Protein AF-A0A0P4UU38-F1 (afdb_monomer_lite)

Foldseek 3Di:
DDKDWDPDLPPDDPVVLVVVQVVVQVVCVVVQKHKDWAHQPDPDDDPNHDPRRDPTTMMDMDGNVVLVVVLCCPVPVDCNCVPPDPVRCVVVVSPVPDD

Sequence (99 aa):
MLIVLHPDPSAISFETFNLFIATLNQQLSALGLIAFGGHPDDPFEVNGVRTRHDPFINFTVQPIQKLLDARQRLIHNSDYYSAWNAEALSTVGIEMIAS

Radius of gyration: 14.63 Å; chains: 1; bounding box: 35×25×40 Å

Structure (mmCIF, N/CA/C/O backbone):
data_AF-A0A0P4UU38-F1
#
_entry.id   AF-A0A0P4UU38-F1
#
loop_
_atom_site.group_PDB
_atom_site.id
_atom_site.type_symbol
_atom_site.label_atom_id
_atom_site.label_alt_id
_atom_site.label_comp_id
_atom_site.label_asym_id
_atom_site.label_entity_id
_atom_site.label_seq_id
_atom_site.pdbx_PDB_ins_code
_atom_site.Cartn_x
_atom_site.Cartn_y
_atom_site.Cartn_z
_atom_site.occupancy
_atom_site.B_iso_or_equiv
_atom_site.auth_seq_id
_atom_site.auth_comp_id
_atom_site.auth_asym_id
_atom_site.auth_atom_id
_atom_site.pdbx_PDB_model_num
ATOM 1 N N . MET A 1 1 ? -14.689 -5.147 1.451 1.00 83.94 1 MET A N 1
ATOM 2 C CA . MET A 1 1 ? -13.312 -4.976 0.951 1.00 83.94 1 MET A CA 1
ATOM 3 C C . MET A 1 1 ? -13.359 -5.334 -0.512 1.00 83.94 1 MET A C 1
ATOM 5 O O . MET A 1 1 ? -13.923 -6.375 -0.826 1.00 83.94 1 MET A O 1
ATOM 9 N N . LEU A 1 2 ? -12.854 -4.457 -1.368 1.00 94.56 2 LEU A N 1
ATOM 10 C CA . LEU A 1 2 ? -12.686 -4.722 -2.792 1.00 94.56 2 LEU A CA 1
ATOM 11 C C . LEU A 1 2 ? -11.190 -4.854 -3.061 1.00 94.56 2 LEU A C 1
ATOM 13 O O . LEU A 1 2 ? -10.414 -4.072 -2.517 1.00 94.56 2 LEU A O 1
ATOM 17 N N . ILE A 1 3 ? -10.808 -5.827 -3.878 1.00 93.81 3 ILE A N 1
ATOM 18 C CA . ILE A 1 3 ? -9.438 -6.004 -4.355 1.00 93.81 3 ILE A CA 1
ATOM 19 C C . ILE A 1 3 ? -9.488 -5.938 -5.874 1.00 93.81 3 ILE A C 1
ATOM 21 O O . ILE A 1 3 ? -10.322 -6.603 -6.492 1.00 93.81 3 ILE A O 1
ATOM 25 N N . VAL A 1 4 ? -8.604 -5.140 -6.457 1.00 95.75 4 VAL A N 1
ATOM 26 C CA . VAL A 1 4 ? -8.407 -5.038 -7.899 1.00 95.75 4 VAL A CA 1
ATOM 27 C C . VAL A 1 4 ? -6.958 -5.387 -8.195 1.00 95.75 4 VAL A C 1
ATOM 29 O O . VAL A 1 4 ? -6.046 -4.863 -7.562 1.00 95.75 4 VAL A O 1
ATOM 32 N N . LEU A 1 5 ? -6.763 -6.290 -9.149 1.00 95.56 5 LEU A N 1
ATOM 33 C CA . LEU A 1 5 ? -5.464 -6.778 -9.596 1.00 95.56 5 LEU A CA 1
ATOM 34 C C . LEU A 1 5 ? -5.382 -6.564 -11.100 1.00 95.56 5 LEU A C 1
ATOM 36 O O . LEU A 1 5 ? -6.286 -6.980 -11.829 1.00 95.56 5 LEU A O 1
ATOM 40 N N . HIS A 1 6 ? -4.314 -5.921 -11.559 1.00 95.62 6 HIS A N 1
ATOM 41 C CA . HIS A 1 6 ? -4.043 -5.818 -12.981 1.00 95.62 6 HIS A CA 1
ATOM 42 C C . HIS A 1 6 ? -3.243 -7.049 -13.437 1.00 95.62 6 HIS A C 1
ATOM 44 O O . HIS A 1 6 ? -2.246 -7.388 -12.798 1.00 95.62 6 HIS A O 1
ATOM 50 N N . PRO A 1 7 ? -3.648 -7.740 -14.519 1.00 94.19 7 PRO A N 1
ATOM 51 C CA . PRO A 1 7 ? -2.961 -8.953 -14.966 1.00 94.19 7 PRO A CA 1
ATOM 52 C C . PRO A 1 7 ? -1.579 -8.675 -15.571 1.00 94.19 7 PRO A C 1
ATOM 54 O O . PRO A 1 7 ? -0.727 -9.559 -15.582 1.00 94.19 7 PRO A O 1
ATOM 57 N N . ASP A 1 8 ? -1.360 -7.463 -16.080 1.00 95.75 8 ASP A N 1
ATOM 58 C CA . ASP A 1 8 ? -0.069 -7.010 -16.596 1.00 95.75 8 ASP A CA 1
ATOM 59 C C . ASP A 1 8 ? 0.643 -6.141 -15.539 1.00 95.75 8 ASP A C 1
ATOM 61 O O . ASP A 1 8 ? 0.123 -5.067 -15.210 1.00 95.75 8 ASP A O 1
ATOM 65 N N . PRO A 1 9 ? 1.801 -6.579 -15.004 1.00 92.38 9 PRO A N 1
ATOM 66 C CA . PRO A 1 9 ? 2.553 -5.861 -13.975 1.00 92.38 9 PRO A CA 1
ATOM 67 C C . PRO A 1 9 ? 3.272 -4.606 -14.493 1.00 92.38 9 PRO A C 1
ATOM 69 O O . PRO A 1 9 ? 3.819 -3.865 -13.688 1.00 92.38 9 PRO A O 1
ATOM 72 N N . SER A 1 10 ? 3.278 -4.366 -15.807 1.00 93.94 10 SER A N 1
ATOM 73 C CA . SER A 1 10 ? 3.944 -3.227 -16.457 1.00 93.94 10 SER A CA 1
ATOM 74 C C . SER A 1 10 ? 2.973 -2.197 -17.050 1.00 93.94 10 SER A C 1
ATOM 76 O O . SER A 1 10 ? 3.389 -1.250 -17.716 1.00 93.94 10 SER A O 1
ATOM 78 N N . ALA A 1 11 ? 1.670 -2.367 -16.809 1.00 95.88 11 ALA A N 1
ATOM 79 C CA . ALA A 1 11 ? 0.620 -1.599 -17.478 1.00 95.88 11 ALA A CA 1
ATOM 80 C C . ALA A 1 11 ? 0.597 -0.098 -17.139 1.00 95.88 11 ALA A C 1
ATOM 82 O O . ALA A 1 11 ? 0.032 0.698 -17.890 1.00 95.88 11 ALA A O 1
ATOM 83 N N . ILE A 1 12 ? 1.169 0.298 -16.003 1.00 95.94 12 ILE A N 1
ATOM 84 C CA . ILE A 1 12 ? 1.255 1.686 -15.540 1.00 95.94 12 ILE A CA 1
ATOM 85 C C . ILE A 1 12 ? 2.572 1.861 -14.776 1.00 95.94 12 ILE A C 1
ATOM 87 O O . ILE A 1 12 ? 3.040 0.910 -14.163 1.00 95.94 12 ILE A O 1
ATOM 91 N N . SER A 1 13 ? 3.192 3.046 -14.835 1.00 96.38 13 SER A N 1
ATOM 92 C CA . SER A 1 13 ? 4.409 3.313 -14.051 1.00 96.38 13 SER A CA 1
ATOM 93 C C . SER A 1 13 ? 4.087 3.480 -12.567 1.00 96.38 13 SER A C 1
ATOM 95 O O . SER A 1 13 ? 2.979 3.898 -12.215 1.00 96.38 13 SER A O 1
ATOM 97 N N . PHE A 1 14 ? 5.080 3.263 -11.704 1.00 94.12 14 PHE A N 1
ATOM 98 C CA . PHE A 1 14 ? 4.938 3.465 -10.262 1.00 94.12 14 PHE A CA 1
ATOM 99 C C . PHE A 1 14 ? 4.466 4.884 -9.906 1.00 94.12 14 PHE A C 1
ATOM 101 O O . PHE A 1 14 ? 3.548 5.059 -9.106 1.00 94.12 14 PHE A O 1
ATOM 108 N N . GLU A 1 15 ? 5.040 5.915 -10.530 1.00 95.81 15 GLU A N 1
ATOM 109 C CA . GLU A 1 15 ? 4.690 7.314 -10.258 1.00 95.81 15 GLU A CA 1
ATOM 110 C C . GLU A 1 15 ? 3.245 7.611 -10.663 1.00 95.81 15 GLU A C 1
ATOM 112 O O . GLU A 1 15 ? 2.491 8.233 -9.912 1.00 95.81 15 GLU A O 1
ATOM 117 N N . THR A 1 16 ? 2.839 7.122 -11.836 1.00 97.19 16 THR A N 1
ATOM 118 C CA . THR A 1 16 ? 1.480 7.313 -12.354 1.00 97.19 16 THR A CA 1
ATOM 119 C C . THR A 1 16 ? 0.470 6.544 -11.504 1.00 97.19 16 THR A C 1
ATOM 121 O O . THR A 1 16 ? -0.617 7.046 -11.218 1.00 97.19 16 THR A O 1
ATOM 124 N N . PHE A 1 17 ? 0.836 5.349 -11.041 1.00 96.06 17 PHE A N 1
ATOM 125 C CA . PHE A 1 17 ? 0.017 4.544 -10.149 1.00 96.06 17 PHE A CA 1
ATOM 126 C C . PHE A 1 17 ? -0.178 5.214 -8.781 1.00 96.06 17 PHE A C 1
ATOM 128 O O . PHE A 1 17 ? -1.303 5.285 -8.288 1.00 96.06 17 PHE A O 1
ATOM 135 N N . ASN A 1 18 ? 0.869 5.803 -8.199 1.00 93.94 18 ASN A N 1
ATOM 136 C CA . ASN A 1 18 ? 0.742 6.570 -6.957 1.00 93.94 18 ASN A CA 1
ATOM 137 C C . ASN A 1 18 ? -0.169 7.789 -7.111 1.00 93.94 18 ASN A C 1
ATOM 139 O O . ASN A 1 18 ? -0.993 8.054 -6.232 1.00 93.94 18 ASN A O 1
ATOM 143 N N . LEU A 1 19 ? -0.069 8.508 -8.234 1.00 96.50 19 LEU A N 1
ATOM 144 C CA . LEU A 1 19 ? -0.988 9.605 -8.543 1.00 96.50 19 LEU A CA 1
ATOM 145 C C . LEU A 1 19 ? -2.431 9.103 -8.652 1.00 96.50 19 LEU A C 1
ATOM 147 O O . LEU A 1 19 ? -3.328 9.706 -8.067 1.00 96.50 19 LEU A O 1
ATOM 151 N N . PHE A 1 20 ? -2.652 7.970 -9.325 1.00 96.50 20 PHE A N 1
ATOM 152 C CA . PHE A 1 20 ? -3.965 7.332 -9.404 1.00 96.50 20 PHE A CA 1
ATOM 153 C C . PHE A 1 20 ? -4.536 7.020 -8.012 1.00 96.50 20 PHE A C 1
ATOM 155 O O . PHE A 1 20 ? -5.678 7.386 -7.733 1.00 96.50 20 PHE A O 1
ATOM 162 N N . ILE A 1 21 ? -3.751 6.409 -7.118 1.00 96.12 21 ILE A N 1
ATOM 163 C CA . ILE A 1 21 ? -4.189 6.100 -5.748 1.00 96.12 21 ILE A CA 1
ATOM 164 C C . ILE A 1 21 ? -4.503 7.375 -4.963 1.00 96.12 21 ILE A C 1
ATOM 166 O O . ILE A 1 21 ? -5.531 7.439 -4.286 1.00 96.12 21 ILE A O 1
ATOM 170 N N . ALA A 1 22 ? -3.666 8.409 -5.071 1.00 94.38 22 ALA A N 1
ATOM 171 C CA . ALA A 1 22 ? -3.899 9.686 -4.406 1.00 94.38 22 ALA A CA 1
ATOM 172 C C . ALA A 1 22 ? -5.205 10.347 -4.883 1.00 94.38 22 ALA A C 1
ATOM 174 O O . ALA A 1 22 ? -6.029 10.752 -4.062 1.00 94.38 22 ALA A O 1
ATOM 175 N N . THR A 1 23 ? -5.439 10.400 -6.197 1.00 96.69 23 THR A N 1
ATOM 176 C CA . THR A 1 23 ? -6.677 10.940 -6.776 1.00 96.69 23 THR A CA 1
ATOM 177 C C . THR A 1 23 ? -7.899 10.106 -6.396 1.00 96.69 23 THR A C 1
ATOM 179 O O . THR A 1 23 ? -8.939 10.665 -6.048 1.00 96.69 23 THR A O 1
ATOM 182 N N . LEU A 1 24 ? -7.786 8.776 -6.400 1.00 95.44 24 LEU A N 1
ATOM 183 C CA . LEU A 1 24 ? -8.858 7.885 -5.960 1.00 95.44 24 LEU A CA 1
ATOM 184 C C . LEU A 1 24 ? -9.222 8.149 -4.491 1.00 95.44 24 LEU A C 1
ATOM 186 O O . LEU A 1 24 ? -10.399 8.260 -4.149 1.00 95.44 24 LEU A O 1
ATOM 190 N N . ASN A 1 25 ? -8.224 8.328 -3.625 1.00 96.00 25 ASN A N 1
ATOM 191 C CA . ASN A 1 25 ? -8.441 8.604 -2.207 1.00 96.00 25 ASN A CA 1
ATOM 192 C C . ASN A 1 25 ? -9.117 9.949 -1.931 1.00 96.00 25 ASN A C 1
ATOM 194 O O . ASN A 1 25 ? -9.910 10.034 -0.994 1.00 96.00 25 ASN A O 1
ATOM 198 N N . GLN A 1 26 ? -8.894 10.970 -2.764 1.00 94.69 26 GLN A N 1
ATOM 199 C CA . GLN A 1 26 ? -9.636 12.234 -2.664 1.00 94.69 26 GLN A CA 1
ATOM 200 C C . GLN A 1 26 ? -11.147 12.036 -2.848 1.00 94.69 26 GLN A C 1
ATOM 202 O O . GLN A 1 26 ? -11.937 12.747 -2.234 1.00 94.69 26 GLN A O 1
ATOM 207 N N . GLN A 1 27 ? -11.555 11.064 -3.666 1.00 95.06 27 GLN A N 1
ATOM 208 C CA . GLN A 1 27 ? -12.966 10.748 -3.898 1.00 95.06 27 GLN A CA 1
ATOM 209 C C . GLN A 1 27 ? -13.525 9.807 -2.824 1.00 95.06 27 GLN A C 1
ATOM 211 O O . GLN A 1 27 ? -14.659 9.969 -2.375 1.00 95.06 27 GLN A O 1
ATOM 216 N N . LEU A 1 28 ? -12.731 8.820 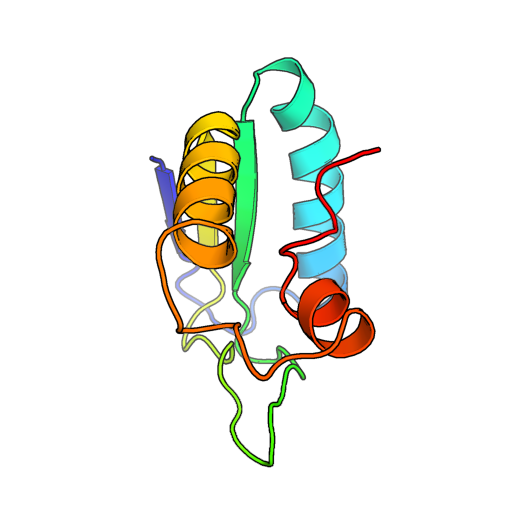-2.402 1.00 94.31 28 LEU A N 1
ATOM 217 C CA . LEU A 1 28 ? -13.149 7.801 -1.437 1.00 94.31 28 LEU A CA 1
ATOM 218 C C . LEU A 1 28 ? -13.280 8.329 -0.004 1.00 94.31 28 LEU A C 1
ATOM 220 O O . LEU A 1 28 ? -14.111 7.816 0.751 1.00 94.31 28 LEU A O 1
ATOM 224 N N . SER A 1 29 ? -12.506 9.349 0.373 1.00 91.25 29 SER A N 1
ATOM 225 C CA . SER A 1 29 ? -12.490 9.891 1.737 1.00 91.25 29 SER A CA 1
ATOM 226 C C . SER A 1 29 ? -13.870 10.377 2.195 1.00 91.25 29 SER A C 1
ATOM 228 O O . SER A 1 29 ? -14.293 10.068 3.309 1.00 91.25 29 SER A O 1
ATOM 230 N N . ALA A 1 30 ? -14.628 11.030 1.307 1.00 92.00 30 ALA A N 1
ATOM 231 C CA . ALA A 1 30 ? -16.003 11.473 1.556 1.00 92.00 30 ALA A CA 1
ATOM 232 C C . ALA A 1 30 ? -16.979 10.318 1.853 1.00 92.00 30 ALA A C 1
ATOM 234 O O . ALA A 1 30 ? -18.036 10.534 2.444 1.00 92.00 30 ALA A O 1
ATOM 235 N N . LEU A 1 31 ? -16.627 9.089 1.468 1.00 95.25 31 LEU A N 1
ATOM 236 C CA . LEU A 1 31 ? -17.407 7.876 1.719 1.00 95.25 31 LEU A CA 1
ATOM 237 C C . LEU A 1 31 ? -16.905 7.096 2.946 1.00 95.25 31 LEU A C 1
ATOM 239 O O . LEU A 1 31 ? -17.392 5.998 3.215 1.00 95.25 31 LEU A O 1
ATOM 243 N N . GLY A 1 32 ? -15.910 7.617 3.674 1.00 93.88 32 GLY A N 1
ATOM 244 C CA . GLY A 1 32 ? -15.243 6.889 4.756 1.00 93.88 32 GLY A CA 1
ATOM 245 C C . GLY A 1 32 ? -14.444 5.678 4.259 1.00 93.88 32 GLY A C 1
ATOM 246 O O . GLY A 1 32 ? -14.244 4.711 5.002 1.00 93.88 32 GLY A O 1
ATOM 247 N N . LEU A 1 33 ? -14.013 5.702 2.997 1.00 94.94 33 LEU A N 1
ATOM 248 C CA . LEU A 1 33 ? -13.232 4.653 2.351 1.00 94.94 33 LEU A CA 1
ATOM 249 C C . LEU A 1 33 ? -11.815 5.147 2.048 1.00 94.94 33 LEU A C 1
ATOM 251 O O . LEU A 1 33 ? -11.559 6.343 1.947 1.00 94.94 33 LEU A O 1
ATOM 255 N N . ILE A 1 34 ? -10.901 4.200 1.878 1.00 94.69 34 ILE A N 1
ATOM 256 C CA . ILE A 1 34 ? -9.515 4.456 1.494 1.00 94.69 34 ILE A CA 1
ATOM 257 C C . ILE A 1 34 ? -8.986 3.296 0.648 1.00 94.69 34 ILE A C 1
ATOM 259 O O . ILE A 1 34 ? -9.364 2.135 0.849 1.00 94.69 34 ILE A O 1
ATOM 263 N N . ALA A 1 35 ? -8.129 3.633 -0.307 1.00 94.81 35 ALA A N 1
ATOM 264 C CA . ALA A 1 35 ? -7.413 2.744 -1.196 1.00 94.81 35 ALA A CA 1
ATOM 265 C C . ALA A 1 35 ? -5.934 2.637 -0.797 1.00 94.81 35 ALA A C 1
ATOM 267 O O . ALA A 1 35 ? -5.277 3.654 -0.561 1.00 94.81 35 ALA A O 1
ATOM 268 N N . PHE A 1 36 ? -5.412 1.410 -0.791 1.00 90.88 36 PHE A N 1
ATOM 269 C CA . PHE A 1 36 ? -3.979 1.112 -0.703 1.00 90.88 36 PHE A CA 1
ATOM 270 C C . PHE A 1 36 ? -3.531 0.490 -2.007 1.00 90.88 36 PHE A C 1
ATOM 272 O O . PHE A 1 36 ? -4.159 -0.468 -2.456 1.00 90.88 36 PHE A O 1
ATOM 279 N N . GLY A 1 37 ? -2.472 1.038 -2.590 1.00 91.56 37 GLY A N 1
ATOM 280 C CA . GLY A 1 37 ? -1.850 0.499 -3.786 1.00 91.56 37 GLY A CA 1
ATOM 281 C C . GLY A 1 37 ? -0.616 -0.331 -3.457 1.00 91.56 37 GLY A C 1
ATOM 282 O O . GLY A 1 37 ? 0.101 -0.021 -2.508 1.00 91.56 37 GLY A O 1
ATOM 283 N N . GLY A 1 38 ? -0.376 -1.344 -4.279 1.00 92.50 38 GLY A N 1
ATOM 284 C CA . GLY A 1 38 ? 0.868 -2.087 -4.367 1.00 92.50 38 GLY A CA 1
ATOM 285 C C . GLY A 1 38 ? 1.335 -2.137 -5.817 1.00 92.50 38 GLY A C 1
ATOM 286 O O . GLY A 1 38 ? 0.524 -2.255 -6.742 1.00 92.50 38 GLY A O 1
ATOM 287 N N . HIS A 1 39 ? 2.640 -1.993 -6.021 1.00 94.75 39 HIS A N 1
ATOM 288 C CA . HIS A 1 39 ? 3.254 -1.924 -7.341 1.00 94.75 39 HIS A CA 1
ATOM 289 C C . HIS A 1 39 ? 4.558 -2.733 -7.347 1.00 94.75 39 HIS A C 1
ATOM 291 O O . HIS A 1 39 ? 5.290 -2.663 -6.358 1.00 94.75 39 HIS A O 1
ATOM 297 N N . PRO A 1 40 ? 4.890 -3.450 -8.438 1.00 93.81 40 PRO A N 1
ATOM 298 C CA . PRO A 1 40 ? 6.163 -4.160 -8.541 1.00 93.81 40 PRO A CA 1
ATOM 299 C C . PRO A 1 40 ? 7.349 -3.225 -8.316 1.00 93.81 40 PRO A C 1
ATOM 301 O O . PRO A 1 40 ? 8.141 -3.419 -7.410 1.00 93.81 40 PRO A O 1
ATOM 304 N N . ASP A 1 41 ? 7.399 -2.106 -9.027 1.00 93.75 41 ASP A N 1
ATOM 305 C CA . ASP A 1 41 ? 8.508 -1.155 -8.901 1.00 93.75 41 ASP A CA 1
ATOM 306 C C . ASP A 1 41 ? 8.476 -0.250 -7.647 1.00 93.75 41 ASP A C 1
ATOM 308 O O . ASP A 1 41 ? 9.131 0.790 -7.644 1.00 93.75 41 ASP A O 1
ATOM 312 N N . ASP A 1 42 ? 7.736 -0.597 -6.582 1.00 90.50 42 ASP A N 1
ATOM 313 C CA . ASP A 1 42 ? 7.774 0.174 -5.328 1.00 90.50 42 ASP A CA 1
ATOM 314 C C . ASP A 1 42 ? 9.209 0.165 -4.742 1.00 90.50 42 ASP A C 1
ATOM 316 O O . ASP A 1 42 ? 9.760 -0.910 -4.457 1.00 90.50 42 ASP A O 1
ATOM 320 N N . PRO A 1 43 ? 9.848 1.341 -4.559 1.00 88.44 43 PRO A N 1
ATOM 321 C CA . PRO A 1 43 ? 11.205 1.438 -4.037 1.00 88.44 43 PRO A CA 1
ATOM 322 C C . PRO A 1 43 ? 11.281 1.253 -2.513 1.00 88.44 43 PRO A C 1
ATOM 324 O O . PRO A 1 43 ? 12.376 1.335 -1.958 1.00 88.44 43 PRO A O 1
ATOM 327 N N . PHE A 1 44 ? 10.158 1.042 -1.815 1.00 83.94 44 PHE A N 1
ATOM 328 C CA . PHE A 1 44 ? 10.126 0.924 -0.361 1.00 83.94 44 PHE A CA 1
ATOM 329 C C . PHE A 1 44 ? 10.960 -0.260 0.140 1.00 83.94 44 PHE A C 1
ATOM 331 O O . PHE A 1 44 ? 10.690 -1.437 -0.132 1.00 83.94 44 PHE A O 1
ATOM 338 N N . GLU A 1 45 ? 11.953 0.070 0.957 1.00 81.12 45 GLU A N 1
ATOM 339 C CA . GLU A 1 45 ? 12.917 -0.868 1.505 1.00 81.12 45 GLU A CA 1
ATOM 340 C C . GLU A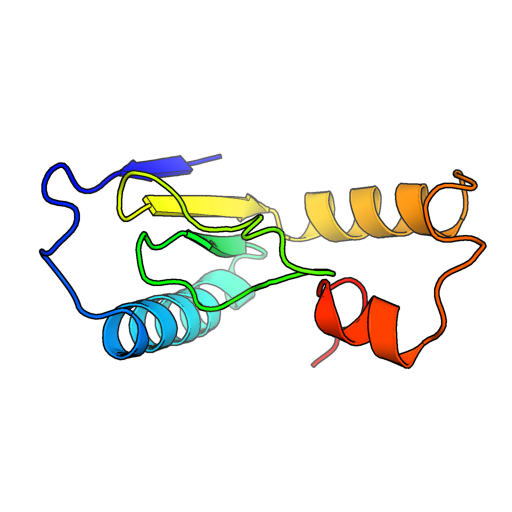 1 45 ? 13.147 -0.577 2.988 1.00 81.12 45 GLU A C 1
ATOM 342 O O . GLU A 1 45 ? 13.268 0.574 3.405 1.00 81.12 45 GLU A O 1
ATOM 347 N N . VAL A 1 46 ? 13.231 -1.639 3.789 1.00 73.12 46 VAL A N 1
ATOM 348 C CA . VAL A 1 46 ? 13.622 -1.568 5.198 1.00 73.12 46 VAL A CA 1
ATOM 349 C C . VAL A 1 46 ? 14.822 -2.483 5.391 1.00 73.12 46 VAL A C 1
ATOM 351 O O . VAL A 1 46 ? 14.704 -3.697 5.241 1.00 73.12 46 VAL A O 1
ATOM 354 N N . ASN A 1 47 ? 15.981 -1.909 5.726 1.00 77.94 47 ASN A N 1
ATOM 355 C CA . ASN A 1 47 ? 17.224 -2.645 5.998 1.00 77.94 47 ASN A CA 1
ATOM 356 C C . ASN A 1 47 ? 17.626 -3.641 4.884 1.00 77.94 47 ASN A C 1
ATOM 358 O O . ASN A 1 47 ? 17.972 -4.784 5.180 1.00 77.94 47 ASN A O 1
ATOM 362 N 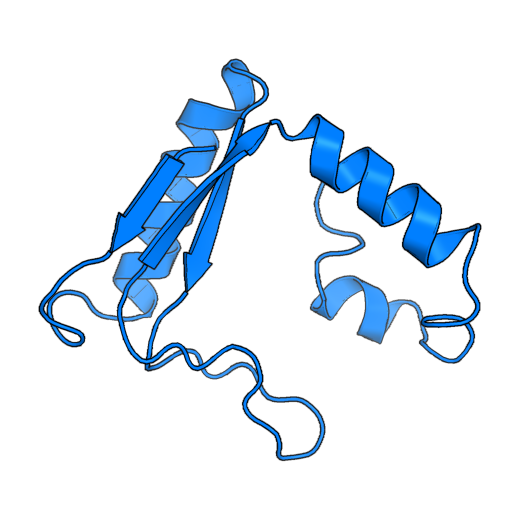N . GLY A 1 48 ? 17.553 -3.249 3.606 1.00 78.62 48 GLY A N 1
ATOM 363 C CA . GLY A 1 48 ? 17.867 -4.144 2.481 1.00 78.62 48 GLY A CA 1
ATOM 364 C C . GLY A 1 48 ? 16.725 -5.073 2.059 1.00 78.62 48 GLY A C 1
ATOM 365 O O . GLY A 1 48 ? 16.874 -5.830 1.100 1.00 78.62 48 GLY A O 1
ATOM 366 N N . VAL A 1 49 ? 15.583 -5.045 2.757 1.00 77.31 49 VAL A N 1
ATOM 367 C CA . VAL A 1 49 ? 14.421 -5.891 2.463 1.00 77.31 49 VAL A CA 1
ATOM 368 C C . VAL A 1 49 ? 13.325 -5.070 1.791 1.00 77.31 49 VAL A C 1
ATOM 370 O O . VAL A 1 49 ? 12.748 -4.159 2.388 1.00 77.31 49 VAL A O 1
ATOM 373 N N . ARG A 1 50 ? 12.992 -5.436 0.550 1.00 79.94 50 ARG A N 1
ATOM 374 C CA . ARG A 1 50 ? 11.891 -4.842 -0.221 1.00 79.94 50 ARG A CA 1
ATOM 375 C C . ARG A 1 50 ? 10.565 -5.466 0.191 1.00 79.94 50 ARG A C 1
ATOM 377 O O . ARG A 1 50 ? 10.214 -6.553 -0.254 1.00 79.94 50 ARG A O 1
ATOM 384 N N . THR A 1 51 ? 9.848 -4.797 1.086 1.00 76.25 51 THR A N 1
ATOM 385 C CA . THR A 1 51 ? 8.660 -5.360 1.757 1.00 76.25 51 THR A CA 1
ATOM 386 C C . THR A 1 51 ? 7.330 -5.035 1.070 1.00 76.25 51 THR A C 1
ATOM 388 O O . THR A 1 51 ? 6.320 -5.629 1.437 1.00 76.25 51 THR A O 1
ATOM 391 N N . ARG A 1 52 ? 7.311 -4.126 0.083 1.00 79.31 52 ARG A N 1
ATOM 392 C CA . ARG A 1 52 ? 6.100 -3.692 -0.655 1.00 79.31 52 ARG A CA 1
ATOM 393 C C . ARG A 1 52 ? 6.161 -3.970 -2.162 1.00 79.31 52 ARG A C 1
ATOM 395 O O . ARG A 1 52 ? 5.405 -3.404 -2.942 1.00 79.31 52 ARG A O 1
ATOM 402 N N . HIS A 1 53 ? 7.079 -4.842 -2.562 1.00 83.38 53 HIS A N 1
ATOM 403 C CA . HIS A 1 53 ? 7.314 -5.201 -3.955 1.00 83.38 53 HIS A CA 1
ATOM 404 C C . HIS A 1 53 ? 6.339 -6.313 -4.366 1.00 83.38 53 HIS A C 1
ATOM 406 O O . HIS A 1 53 ? 6.670 -7.501 -4.325 1.00 83.38 53 HIS A O 1
ATOM 412 N N . ASP A 1 54 ? 5.109 -5.929 -4.698 1.00 84.12 54 ASP A N 1
ATOM 413 C CA . ASP A 1 54 ? 4.069 -6.882 -5.086 1.00 84.12 54 ASP A CA 1
ATOM 414 C C . ASP A 1 54 ? 4.311 -7.438 -6.500 1.00 84.12 54 ASP A C 1
ATOM 416 O O . ASP A 1 54 ? 4.745 -6.709 -7.386 1.00 84.12 54 ASP A O 1
ATOM 420 N N . PRO A 1 55 ? 3.986 -8.713 -6.780 1.00 88.44 55 PRO A N 1
ATOM 421 C CA . PRO A 1 55 ? 4.209 -9.307 -8.103 1.00 88.44 55 PRO A CA 1
ATOM 422 C C . PRO A 1 55 ? 3.305 -8.721 -9.198 1.00 88.44 55 PRO A C 1
ATOM 424 O O . PRO A 1 55 ? 3.575 -8.903 -10.383 1.00 88.44 55 PRO A O 1
ATOM 427 N N . PHE A 1 56 ? 2.225 -8.038 -8.807 1.00 93.69 56 PHE A N 1
ATOM 428 C CA . PHE A 1 56 ? 1.268 -7.400 -9.701 1.00 93.69 56 PHE A CA 1
ATOM 429 C C . PHE A 1 56 ? 0.866 -6.035 -9.161 1.00 93.69 56 PHE A C 1
ATOM 431 O O . PHE A 1 56 ? 0.782 -5.822 -7.948 1.00 93.69 56 PHE A O 1
ATOM 438 N N . ILE A 1 57 ? 0.518 -5.143 -10.084 1.00 95.94 57 ILE A N 1
ATOM 439 C CA . ILE A 1 57 ? -0.122 -3.876 -9.749 1.00 95.94 57 ILE A CA 1
ATOM 440 C C . ILE A 1 57 ? -1.489 -4.190 -9.152 1.00 95.94 57 ILE A C 1
ATOM 442 O O . ILE A 1 57 ? -2.312 -4.883 -9.762 1.00 95.94 57 ILE A O 1
ATOM 446 N N . ASN A 1 58 ? -1.731 -3.697 -7.946 1.00 95.12 58 ASN A N 1
ATOM 447 C CA . ASN A 1 58 ? -2.948 -3.994 -7.219 1.00 95.12 58 ASN A CA 1
ATOM 448 C C . ASN A 1 58 ? -3.390 -2.813 -6.377 1.00 95.12 58 ASN A C 1
ATOM 450 O O . ASN A 1 58 ? -2.573 -2.024 -5.917 1.00 95.12 58 ASN A O 1
ATOM 454 N N . PHE A 1 59 ? -4.690 -2.715 -6.132 1.00 94.94 59 PHE A N 1
ATOM 455 C CA . PHE A 1 59 ? -5.167 -1.869 -5.057 1.00 94.94 59 PHE A CA 1
ATOM 456 C C . PHE A 1 59 ? -6.328 -2.501 -4.314 1.00 94.94 59 PHE A C 1
ATOM 458 O O . PHE A 1 59 ? -7.135 -3.258 -4.860 1.00 94.94 59 PHE A O 1
ATOM 465 N N . THR A 1 60 ? -6.423 -2.155 -3.039 1.00 94.31 60 THR A N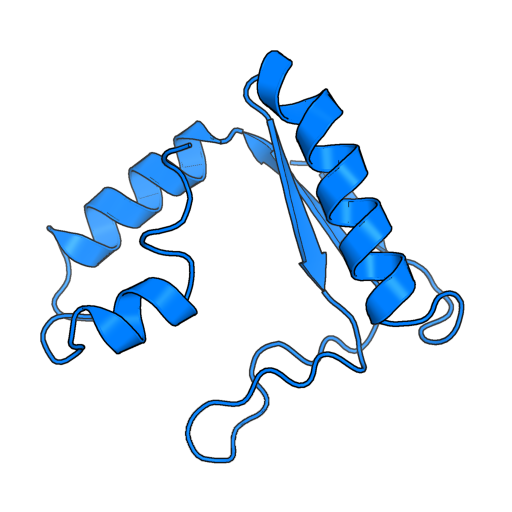 1
ATOM 466 C CA . THR A 1 60 ? -7.493 -2.606 -2.158 1.00 94.31 60 THR A CA 1
ATOM 467 C C . THR A 1 60 ? -8.258 -1.411 -1.629 1.00 94.31 60 THR A C 1
ATOM 469 O O . THR A 1 60 ? -7.651 -0.430 -1.218 1.00 94.31 60 THR A O 1
ATOM 472 N N . VAL A 1 61 ? -9.589 -1.488 -1.631 1.00 94.88 61 VAL A N 1
ATOM 473 C CA . VAL A 1 61 ? -10.467 -0.464 -1.051 1.00 94.88 61 VAL A CA 1
ATOM 474 C C . VAL A 1 61 ? -11.159 -1.020 0.184 1.00 94.88 61 VAL A C 1
ATOM 476 O O . VAL A 1 61 ? -11.787 -2.092 0.155 1.00 94.88 61 VAL A O 1
ATOM 479 N N . GLN A 1 62 ? -11.076 -0.272 1.280 1.00 94.31 62 GLN A N 1
ATOM 480 C CA . GLN A 1 62 ? -11.649 -0.660 2.562 1.00 94.31 62 GLN A CA 1
ATOM 481 C C . GLN A 1 62 ? -12.117 0.540 3.398 1.00 94.31 62 GLN A C 1
ATOM 483 O O . GLN A 1 62 ? -11.698 1.667 3.141 1.00 94.31 62 GLN A O 1
ATOM 488 N N . PRO A 1 63 ? -12.980 0.315 4.409 1.00 94.38 63 PRO A N 1
ATOM 489 C CA . PRO A 1 63 ? -13.360 1.359 5.353 1.00 94.38 63 PRO A CA 1
ATOM 490 C C . PRO A 1 63 ? -12.155 1.890 6.125 1.00 94.38 63 PRO A C 1
ATOM 492 O O . PRO A 1 63 ? -11.396 1.104 6.698 1.00 94.38 63 PRO A O 1
ATOM 495 N N . ILE A 1 64 ? -12.037 3.215 6.206 1.00 89.62 64 ILE A N 1
ATOM 496 C CA . ILE A 1 64 ? -10.939 3.892 6.906 1.00 89.62 64 ILE A CA 1
ATOM 497 C C . ILE A 1 64 ? -10.893 3.527 8.395 1.00 89.62 64 ILE A C 1
ATOM 499 O O . ILE A 1 64 ? -9.819 3.339 8.964 1.00 89.62 64 ILE A O 1
ATOM 503 N N . GLN A 1 65 ? -12.062 3.309 9.007 1.00 87.94 65 GLN A N 1
ATOM 504 C CA . GLN A 1 65 ? -12.177 2.966 10.424 1.00 87.94 65 GLN A CA 1
ATOM 505 C C . GLN A 1 65 ? -11.402 1.694 10.788 1.00 87.94 65 GLN A C 1
ATOM 507 O O . GLN A 1 65 ? -10.776 1.638 11.842 1.00 87.94 65 GLN A O 1
ATOM 512 N N . LYS A 1 66 ? -11.360 0.694 9.896 1.00 84.56 66 LYS A N 1
ATOM 513 C CA . LYS A 1 66 ? -10.623 -0.551 10.160 1.00 84.56 66 LYS A CA 1
ATOM 514 C C . LYS A 1 66 ? -9.125 -0.314 10.351 1.00 84.56 66 LYS A C 1
ATOM 516 O O . LYS A 1 66 ? -8.496 -1.040 11.118 1.00 84.56 66 LYS A O 1
ATOM 521 N N . LEU A 1 67 ? -8.560 0.688 9.678 1.00 79.69 67 LEU A N 1
ATOM 522 C CA . LEU A 1 67 ? -7.150 1.045 9.838 1.00 79.69 67 LEU A CA 1
ATOM 523 C C . LEU A 1 67 ? -6.910 1.813 11.118 1.00 79.69 67 LEU A C 1
ATOM 525 O O . LEU A 1 67 ? -5.924 1.546 11.790 1.00 79.69 67 LEU A O 1
ATOM 529 N N . LEU A 1 68 ? -7.807 2.733 11.470 1.00 82.81 68 LEU A N 1
ATOM 530 C CA . LEU A 1 68 ? -7.714 3.467 12.729 1.00 82.81 68 LEU A CA 1
ATOM 531 C C . LEU A 1 68 ? -7.766 2.503 13.923 1.00 82.81 68 LEU A C 1
ATOM 533 O O . LEU A 1 68 ? -6.953 2.614 14.841 1.00 82.81 68 LEU A O 1
ATOM 537 N N . ASP A 1 69 ? -8.638 1.497 13.863 1.00 84.50 69 ASP A N 1
ATOM 538 C CA . ASP A 1 69 ? -8.734 0.455 14.886 1.00 84.50 69 ASP A CA 1
ATOM 539 C C . ASP A 1 69 ? -7.467 -0.417 14.930 1.00 84.50 69 ASP A C 1
ATOM 541 O O . ASP A 1 69 ? -6.937 -0.705 16.006 1.00 84.50 69 ASP A O 1
ATOM 545 N N . ALA A 1 70 ? -6.958 -0.841 13.766 1.00 79.06 70 ALA A N 1
ATOM 546 C CA . ALA A 1 70 ? -5.728 -1.630 13.676 1.00 79.06 70 ALA A CA 1
ATOM 547 C C . ALA A 1 70 ? -4.517 -0.847 14.201 1.00 79.06 70 ALA A C 1
ATOM 549 O O . ALA A 1 70 ? -3.730 -1.381 14.980 1.00 79.06 70 ALA A O 1
ATOM 550 N N . ARG A 1 71 ? -4.419 0.437 13.844 1.00 77.31 71 ARG A N 1
ATOM 551 C CA . ARG A 1 71 ? -3.416 1.378 14.341 1.00 77.31 71 ARG A CA 1
ATOM 552 C C . ARG A 1 71 ? -3.453 1.458 15.861 1.00 77.31 71 ARG A C 1
ATOM 554 O O . ARG A 1 71 ? -2.423 1.247 16.493 1.00 77.31 71 ARG A O 1
ATOM 561 N N . GLN A 1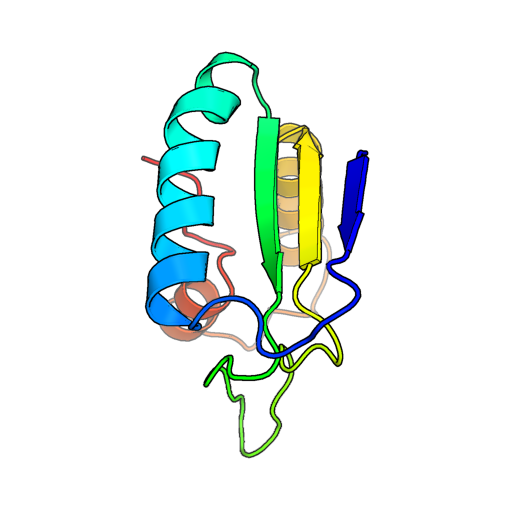 72 ? -4.619 1.729 16.452 1.00 79.69 72 GLN A N 1
ATOM 562 C CA . GLN A 1 72 ? -4.738 1.819 17.909 1.00 79.69 72 GLN A CA 1
ATOM 563 C C . GLN A 1 72 ? -4.272 0.533 18.594 1.00 79.69 72 GLN A C 1
ATOM 565 O O . GLN A 1 72 ? -3.547 0.600 19.583 1.00 79.69 72 GLN A O 1
ATOM 570 N N . ARG A 1 73 ? -4.630 -0.638 18.055 1.00 80.00 73 ARG A N 1
ATOM 571 C CA . ARG A 1 73 ? -4.183 -1.925 18.608 1.00 80.00 73 ARG A CA 1
ATOM 572 C C . ARG A 1 73 ? -2.674 -2.120 18.489 1.00 80.00 73 ARG A C 1
ATOM 574 O O . ARG A 1 73 ? -2.062 -2.580 19.442 1.00 80.00 73 ARG A O 1
ATOM 581 N N . LEU A 1 74 ? -2.080 -1.780 17.349 1.00 75.12 74 LEU A N 1
ATOM 582 C CA . LEU A 1 74 ? -0.649 -1.977 17.117 1.00 75.12 74 LEU A CA 1
ATOM 583 C C . LEU A 1 74 ? 0.218 -1.039 17.964 1.00 75.12 74 LEU A C 1
ATOM 585 O O . LEU A 1 74 ? 1.250 -1.482 18.460 1.00 75.12 74 LEU A O 1
ATOM 589 N N . ILE A 1 75 ? -0.209 0.216 18.153 1.00 72.44 75 ILE A N 1
ATOM 590 C CA . ILE A 1 75 ? 0.514 1.207 18.966 1.00 72.44 75 ILE A CA 1
ATOM 591 C C . ILE A 1 75 ? 0.311 0.961 20.465 1.00 72.44 75 ILE A C 1
ATOM 593 O O . ILE A 1 75 ? 1.270 1.007 21.226 1.00 72.44 75 ILE A O 1
ATOM 597 N N . HIS A 1 76 ? -0.933 0.760 20.908 1.00 73.06 76 HIS A N 1
ATOM 598 C CA . HIS A 1 76 ? -1.256 0.787 22.340 1.00 73.06 76 HIS A CA 1
ATOM 599 C C . HIS A 1 76 ? -1.382 -0.596 22.975 1.00 73.06 76 HIS A C 1
ATOM 601 O O . HIS A 1 76 ? -1.268 -0.709 24.191 1.00 73.06 76 HIS A O 1
ATOM 607 N N . ASN A 1 77 ? -1.614 -1.640 22.175 1.00 73.25 77 ASN A N 1
ATOM 608 C CA . ASN A 1 77 ? -1.913 -2.984 22.672 1.00 73.25 77 ASN A CA 1
ATOM 609 C C . ASN A 1 77 ? -0.929 -4.043 22.143 1.00 73.25 77 ASN A C 1
ATOM 611 O O . ASN A 1 77 ? -1.251 -5.232 22.155 1.00 73.25 77 ASN A O 1
ATOM 615 N N . SER A 1 78 ? 0.247 -3.637 21.650 1.00 76.19 78 SER A N 1
ATOM 616 C CA . SER A 1 78 ? 1.312 -4.564 21.265 1.00 76.19 78 SER A CA 1
ATOM 617 C C . SER A 1 78 ? 2.696 -3.949 21.462 1.00 76.19 78 SER A C 1
ATOM 619 O O . SER A 1 78 ? 2.877 -2.751 21.261 1.00 76.19 78 SER A O 1
ATOM 621 N N . ASP A 1 79 ? 3.691 -4.791 21.738 1.00 78.38 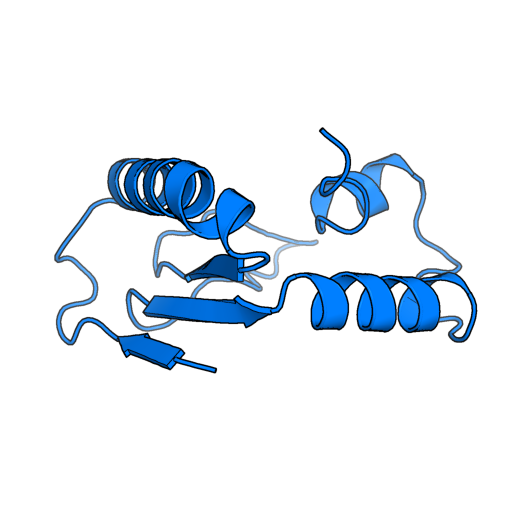79 ASP A N 1
ATOM 622 C CA . ASP A 1 79 ? 5.093 -4.367 21.816 1.00 78.38 79 ASP A CA 1
ATOM 623 C C . ASP A 1 79 ? 5.765 -4.266 20.435 1.00 78.38 79 ASP A C 1
ATOM 625 O O . ASP A 1 79 ? 6.948 -3.937 20.349 1.00 78.38 79 ASP A O 1
ATOM 629 N N . TYR A 1 80 ? 5.031 -4.531 19.345 1.00 72.31 80 TYR A N 1
ATOM 630 C CA . TYR A 1 80 ? 5.577 -4.654 17.988 1.00 72.31 80 TYR A CA 1
ATOM 631 C C . TYR A 1 80 ? 6.342 -3.399 17.534 1.00 72.31 80 TYR A C 1
ATOM 633 O O . TYR A 1 80 ? 7.403 -3.506 16.924 1.00 72.31 80 TYR A O 1
ATOM 641 N N . TYR A 1 81 ? 5.836 -2.214 17.882 1.00 72.81 81 TYR A N 1
ATOM 642 C CA . TYR A 1 81 ? 6.452 -0.923 17.557 1.00 72.81 81 TYR A CA 1
ATOM 643 C C . TYR A 1 81 ? 7.146 -0.246 18.747 1.00 72.81 81 TYR A C 1
ATOM 645 O O . TYR A 1 81 ? 7.598 0.889 18.622 1.00 72.81 81 TYR A O 1
ATOM 653 N N . SER A 1 82 ? 7.270 -0.919 19.895 1.00 75.06 82 SER A N 1
ATOM 654 C CA . SER A 1 82 ? 7.810 -0.323 21.132 1.00 75.06 82 SER A CA 1
ATOM 655 C C . SER A 1 82 ? 9.245 0.215 20.999 1.00 75.06 82 SER A C 1
ATOM 657 O O . SER A 1 82 ? 9.630 1.133 21.719 1.00 75.06 82 SER A O 1
ATOM 659 N N . ALA A 1 83 ? 10.026 -0.328 20.060 1.00 73.38 83 ALA A N 1
ATOM 660 C CA . ALA A 1 83 ? 11.407 0.073 19.788 1.00 73.38 83 ALA A CA 1
ATOM 661 C C . ALA A 1 83 ? 11.557 1.090 18.636 1.00 73.38 83 ALA A C 1
ATOM 663 O O . ALA A 1 83 ? 12.679 1.474 18.306 1.00 73.38 83 ALA A O 1
ATOM 664 N N . TRP A 1 84 ? 10.462 1.493 17.984 1.00 72.06 84 TRP A N 1
ATOM 665 C CA . TRP A 1 84 ? 10.494 2.359 16.804 1.00 72.06 84 TRP A CA 1
ATOM 666 C C . TRP A 1 84 ? 10.318 3.820 17.223 1.00 72.06 84 TRP A C 1
ATOM 668 O O . TRP A 1 84 ? 9.430 4.152 18.005 1.00 72.06 84 TRP A O 1
ATOM 678 N N . ASN A 1 85 ? 11.172 4.705 16.709 1.00 72.25 85 ASN A N 1
ATOM 679 C CA . ASN A 1 85 ? 11.058 6.140 16.961 1.00 72.25 85 ASN A CA 1
ATOM 680 C C . ASN A 1 85 ? 9.953 6.773 16.086 1.00 72.25 85 ASN A C 1
ATOM 682 O O . ASN A 1 85 ? 9.467 6.160 15.134 1.00 72.25 85 ASN A O 1
ATOM 686 N N . ALA A 1 86 ? 9.559 8.009 16.403 1.00 69.19 86 ALA A N 1
ATOM 687 C CA . ALA A 1 86 ? 8.487 8.716 15.691 1.00 69.19 86 ALA A CA 1
ATOM 688 C C . ALA A 1 86 ? 8.752 8.838 14.176 1.00 69.19 86 ALA A C 1
ATOM 690 O O . ALA A 1 86 ? 7.849 8.652 13.366 1.00 69.19 86 ALA A O 1
ATOM 691 N N . GLU A 1 87 ? 10.009 9.056 13.781 1.00 66.19 87 GLU A N 1
ATOM 692 C CA . GLU A 1 87 ? 10.404 9.123 12.372 1.00 66.19 87 GLU A CA 1
ATOM 693 C C . GLU A 1 87 ? 10.085 7.814 11.633 1.00 66.19 87 GLU A C 1
ATOM 695 O O . GLU A 1 87 ? 9.390 7.846 10.618 1.00 66.19 87 GLU A O 1
ATOM 700 N N . ALA A 1 88 ? 10.482 6.661 12.179 1.00 66.25 88 ALA A N 1
ATOM 701 C CA . ALA A 1 88 ? 10.206 5.351 11.590 1.00 66.25 88 ALA A CA 1
ATOM 702 C C . ALA A 1 88 ? 8.702 5.014 11.561 1.00 66.25 88 ALA A C 1
ATOM 704 O O . ALA A 1 88 ? 8.223 4.371 10.624 1.00 66.25 88 ALA A O 1
ATOM 705 N N . LEU A 1 89 ? 7.939 5.466 12.565 1.00 68.62 89 LEU A N 1
ATOM 706 C CA . LEU A 1 89 ? 6.482 5.297 12.615 1.00 68.62 89 LEU A CA 1
ATOM 707 C C . LEU A 1 89 ? 5.762 6.120 11.541 1.00 68.62 89 LEU A C 1
ATOM 709 O O . LEU A 1 89 ? 4.790 5.643 10.942 1.00 68.62 89 LEU A O 1
ATOM 713 N N . SER A 1 90 ? 6.264 7.319 11.242 1.00 63.88 90 SER A N 1
ATOM 714 C CA . SER A 1 90 ? 5.733 8.153 10.163 1.00 63.88 90 SER A CA 1
ATOM 715 C C . SER A 1 90 ? 5.894 7.484 8.789 1.00 63.88 90 SER A C 1
ATOM 717 O O . SER A 1 90 ? 4.971 7.508 7.971 1.00 63.88 90 SER A O 1
ATOM 719 N N . THR A 1 91 ? 7.007 6.774 8.564 1.00 61.34 91 THR A N 1
ATOM 720 C CA . THR A 1 91 ? 7.337 6.138 7.276 1.00 61.34 91 THR A CA 1
ATOM 721 C C . THR A 1 91 ? 6.458 4.927 6.957 1.00 61.34 91 THR A C 1
ATOM 723 O O . THR A 1 91 ? 6.172 4.635 5.794 1.00 61.34 91 THR A O 1
ATOM 726 N N . VAL A 1 92 ? 5.983 4.211 7.980 1.00 62.91 92 VAL A N 1
ATOM 727 C CA . VAL A 1 92 ? 5.084 3.057 7.801 1.00 62.91 92 VAL A CA 1
ATOM 728 C C . VAL A 1 92 ? 3.607 3.450 7.704 1.00 62.91 92 VAL A C 1
ATOM 730 O O . VAL A 1 92 ? 2.743 2.578 7.665 1.00 62.91 92 VAL A O 1
ATOM 733 N N . GLY A 1 93 ? 3.302 4.750 7.617 1.00 54.53 93 GLY A N 1
ATOM 734 C CA . GLY A 1 93 ? 1.936 5.249 7.441 1.00 54.53 93 GLY A CA 1
ATOM 735 C C . GLY A 1 93 ? 1.067 5.121 8.693 1.00 54.53 93 GLY A C 1
ATOM 736 O O . GLY A 1 93 ? -0.145 5.309 8.620 1.00 54.53 93 GLY A O 1
ATOM 737 N N . ILE A 1 94 ? 1.674 4.838 9.851 1.00 53.78 94 ILE A N 1
ATOM 738 C CA . ILE A 1 94 ? 0.978 4.815 11.139 1.00 53.78 94 ILE A CA 1
ATOM 739 C C . ILE A 1 94 ? 0.596 6.235 11.573 1.00 53.78 94 ILE A C 1
ATOM 741 O O . ILE A 1 94 ? -0.384 6.397 12.292 1.00 53.78 94 ILE A O 1
ATOM 745 N N . GLU A 1 95 ? 1.300 7.271 11.115 1.00 43.59 95 GLU A N 1
ATOM 746 C CA . GLU A 1 95 ? 0.999 8.666 11.475 1.00 43.59 95 GLU A CA 1
ATOM 747 C C . GLU A 1 95 ? 0.219 9.455 10.404 1.00 43.59 95 GLU A C 1
ATOM 749 O O . GLU A 1 95 ? -0.368 10.482 10.726 1.00 43.59 95 GLU A O 1
ATOM 754 N N . MET A 1 96 ? 0.128 8.979 9.156 1.00 40.22 96 MET A N 1
ATOM 755 C CA . MET A 1 96 ? -0.307 9.800 8.005 1.00 40.22 96 MET A CA 1
ATOM 756 C C . MET A 1 96 ? -1.818 9.816 7.688 1.00 40.22 96 MET A C 1
ATOM 758 O O . MET A 1 96 ? -2.206 10.199 6.590 1.00 40.22 96 MET A O 1
ATOM 762 N N . ILE A 1 97 ? -2.702 9.446 8.618 1.00 40.62 97 ILE A N 1
ATOM 763 C CA . ILE A 1 97 ? -4.158 9.617 8.422 1.00 40.62 97 ILE A CA 1
ATOM 764 C C . ILE A 1 97 ? -4.693 10.613 9.451 1.00 40.62 97 ILE A C 1
ATOM 766 O O . ILE A 1 97 ? -5.470 10.272 10.341 1.00 40.62 97 ILE A O 1
ATOM 770 N N . ALA A 1 98 ? -4.205 11.846 9.359 1.00 31.59 98 ALA A N 1
ATOM 771 C CA . ALA A 1 98 ? -4.780 13.009 10.022 1.00 31.59 98 ALA A CA 1
ATOM 772 C C . ALA A 1 98 ? -4.411 14.277 9.237 1.00 31.59 98 ALA A C 1
ATOM 774 O O . ALA A 1 98 ? -3.618 15.093 9.697 1.00 31.59 98 ALA A O 1
ATOM 775 N N . SER A 1 99 ? -4.982 14.418 8.042 1.00 32.25 99 SER A N 1
ATOM 776 C CA . SER A 1 99 ? -5.196 15.711 7.380 1.00 32.25 99 SER A CA 1
ATOM 777 C C . SER A 1 99 ? -6.227 15.553 6.276 1.00 32.25 99 SER A C 1
ATOM 779 O O . SER A 1 99 ? -5.957 14.724 5.377 1.00 32.25 99 SER A O 1
#

pLDDT: mean 83.2, std 15.06, range [31.59, 97.19]

Secondary structure (DSSP, 8-state):
-EEEE-S-TTSS-HHHHHHHHHHHHHHHGGGTEEEEEEBTT---EETTEE-SB-SS-EEEEEEHHHHHHHHHHHHHS-STTTT--HHHHHHTTSS----